Protein AF-W6TG39-F1 (afdb_monomer_lite)

Secondary structure (DSSP, 8-state):
--EEESSS-PPP---HHHHHHHHHHHHHHHTTT-S-TT-S-SB-TTT-PBPPSSSPPTT-GGGGSBSS---S-HHHHHHHHHHHHHTS-HHHHHHHHHS-TT---TTB-GGGTT-S--SHHHHHHHHH--TTSSS-EEE--

pLDDT: mean 73.43, std 16.77, range [30.53, 92.5]

InterPro domains:
  IPR000680 Borrelia lipoprotein [PF00921] (5-122)

Structure (mmCIF, N/CA/C/O backbone):
data_AF-W6TG39-F1
#
_entry.id   AF-W6TG39-F1
#
loop_
_atom_site.group_PDB
_atom_site.id
_atom_site.type_symbol
_atom_site.label_atom_id
_atom_site.label_alt_id
_atom_site.label_comp_id
_atom_site.label_asym_id
_atom_site.label_entity_id
_atom_site.label_seq_id
_atom_site.pdbx_PDB_ins_code
_atom_site.Cartn_x
_atom_site.Cartn_y
_atom_site.Cartn_z
_atom_site.occupancy
_atom_site.B_iso_or_equiv
_atom_site.auth_seq_id
_atom_site.auth_comp_id
_atom_site.auth_asym_id
_atom_site.auth_atom_id
_atom_site.pdbx_PDB_model_num
ATOM 1 N N . MET A 1 1 ? -5.992 -12.126 -4.558 1.00 44.75 1 MET A N 1
ATOM 2 C CA . MET A 1 1 ? -5.656 -12.421 -5.966 1.00 44.75 1 MET A CA 1
ATOM 3 C C . MET A 1 1 ? -5.653 -11.091 -6.688 1.00 44.75 1 MET A C 1
ATOM 5 O O . MET A 1 1 ? -6.673 -10.422 -6.616 1.00 44.75 1 MET A O 1
ATOM 9 N N . GLY A 1 2 ? -4.515 -10.676 -7.248 1.00 53.72 2 GLY A N 1
ATOM 10 C CA . GLY A 1 2 ? -4.427 -9.461 -8.059 1.00 53.72 2 GLY A CA 1
ATOM 11 C C . GLY A 1 2 ? -4.606 -9.818 -9.530 1.00 53.72 2 GLY A C 1
ATOM 12 O O . GLY A 1 2 ? -3.975 -10.775 -9.984 1.00 53.72 2 GLY A O 1
ATOM 13 N N . ASN A 1 3 ? -5.483 -9.113 -10.243 1.00 60.06 3 ASN A N 1
ATOM 14 C CA . ASN A 1 3 ? -5.554 -9.232 -11.696 1.00 60.06 3 ASN A CA 1
ATOM 15 C C . ASN A 1 3 ? -4.350 -8.500 -12.301 1.00 60.06 3 ASN A C 1
ATOM 17 O O . ASN A 1 3 ? -3.950 -7.448 -11.805 1.00 60.06 3 ASN A O 1
ATOM 21 N N . VAL A 1 4 ? -3.738 -9.055 -13.340 1.00 62.34 4 VAL A N 1
ATOM 22 C CA . VAL A 1 4 ? -2.569 -8.442 -13.982 1.00 62.34 4 VAL A CA 1
ATOM 23 C C . VAL A 1 4 ? -2.904 -8.210 -15.444 1.00 62.34 4 VAL A C 1
ATOM 25 O O . VAL A 1 4 ? -3.171 -9.167 -16.171 1.00 62.34 4 VAL A O 1
ATOM 28 N N . ALA A 1 5 ? -2.939 -6.943 -15.859 1.00 61.59 5 ALA A N 1
ATOM 29 C CA . ALA A 1 5 ? -3.183 -6.575 -17.249 1.00 61.59 5 ALA A CA 1
ATOM 30 C C . ALA A 1 5 ? -1.964 -6.942 -18.112 1.00 61.59 5 ALA A C 1
ATOM 32 O O . ALA A 1 5 ? -0.827 -6.754 -17.686 1.00 61.59 5 ALA A O 1
ATOM 33 N N . ALA A 1 6 ? -2.209 -7.471 -19.315 1.00 59.19 6 ALA A N 1
ATOM 34 C CA . ALA A 1 6 ? -1.160 -7.895 -20.249 1.00 59.19 6 ALA A CA 1
ATOM 35 C C . ALA A 1 6 ? -0.560 -6.741 -21.079 1.00 59.19 6 ALA A C 1
ATOM 37 O O . ALA A 1 6 ? 0.475 -6.927 -21.712 1.00 59.19 6 ALA A O 1
ATOM 38 N N . ASP A 1 7 ? -1.202 -5.568 -21.071 1.00 57.06 7 ASP A N 1
ATOM 39 C CA . ASP A 1 7 ? -0.835 -4.402 -21.876 1.00 57.06 7 ASP A CA 1
ATOM 40 C C . ASP A 1 7 ? -0.590 -3.179 -20.980 1.00 57.06 7 ASP A C 1
ATOM 42 O O . ASP A 1 7 ? -1.263 -3.017 -19.965 1.00 57.06 7 ASP A O 1
ATOM 46 N N . ASN A 1 8 ? 0.280 -2.254 -21.414 1.00 56.44 8 ASN A N 1
ATOM 47 C CA . ASN A 1 8 ? 0.590 -0.963 -20.758 1.00 56.44 8 ASN A CA 1
ATOM 48 C C . ASN A 1 8 ? -0.593 0.026 -20.663 1.00 56.44 8 ASN A C 1
ATOM 50 O O . ASN A 1 8 ? -0.395 1.226 -20.466 1.00 56.44 8 ASN A O 1
ATOM 54 N N . ALA A 1 9 ? -1.825 -0.438 -20.849 1.00 54.38 9 ALA A N 1
ATOM 55 C CA . ALA A 1 9 ? -3.006 0.374 -20.644 1.00 54.38 9 ALA A CA 1
ATOM 56 C C . ALA A 1 9 ? -3.232 0.543 -19.136 1.00 54.38 9 ALA A C 1
ATOM 58 O O . ALA A 1 9 ? -3.495 -0.425 -18.423 1.00 54.38 9 ALA A O 1
ATOM 59 N N . GLY A 1 10 ? -3.133 1.779 -18.641 1.00 54.66 10 GLY A N 1
ATOM 60 C CA . GLY A 1 10 ? -3.603 2.103 -17.297 1.00 54.66 10 GLY A CA 1
ATOM 61 C C . GLY A 1 10 ? -5.077 1.716 -17.114 1.00 54.66 10 GLY A C 1
ATOM 62 O O . GLY A 1 10 ? -5.871 1.783 -18.057 1.00 54.66 10 GLY A O 1
ATOM 63 N N . GLY A 1 11 ? -5.455 1.319 -15.896 1.00 55.53 11 GLY A N 1
ATOM 64 C CA . GLY A 1 11 ? -6.846 0.998 -15.570 1.00 55.53 11 GLY A CA 1
ATOM 65 C C . GLY A 1 11 ? -7.778 2.191 -15.817 1.00 55.53 11 GLY A C 1
ATOM 66 O O . GLY A 1 11 ? -7.416 3.344 -15.563 1.00 55.53 11 GLY A O 1
ATOM 67 N N . THR A 1 12 ? -9.003 1.928 -16.278 1.00 58.38 12 THR A N 1
ATOM 68 C CA . THR A 1 12 ? -10.008 2.982 -16.507 1.00 58.38 12 THR A CA 1
ATOM 69 C C . THR A 1 12 ? -10.434 3.617 -15.185 1.00 58.38 12 THR A C 1
ATOM 71 O O . THR A 1 12 ? -10.887 2.916 -14.288 1.00 58.38 12 THR A O 1
ATOM 74 N N . ALA A 1 13 ? -10.343 4.946 -15.079 1.00 57.25 13 ALA A N 1
ATOM 75 C CA . ALA A 1 13 ? -10.859 5.685 -13.929 1.00 57.25 13 ALA A CA 1
ATOM 76 C C . ALA A 1 13 ? -12.381 5.524 -13.792 1.00 57.25 13 ALA A C 1
ATOM 78 O O . ALA A 1 13 ? -13.157 6.006 -14.616 1.00 57.25 13 ALA A O 1
ATOM 79 N N . GLY A 1 14 ? -12.788 4.833 -12.738 1.00 62.31 14 GLY A N 1
ATOM 80 C CA . GLY A 1 14 ? -14.136 4.716 -12.212 1.00 62.31 14 GLY A CA 1
ATOM 81 C C . GLY A 1 14 ? -14.355 5.621 -10.996 1.00 62.31 14 GLY A C 1
ATOM 82 O O . GLY A 1 14 ? -13.444 6.281 -10.493 1.00 62.31 14 GLY A O 1
ATOM 83 N N . ASP A 1 15 ? -15.599 5.664 -10.521 1.00 69.94 15 ASP A N 1
ATOM 84 C CA . ASP A 1 15 ? -16.013 6.474 -9.370 1.00 69.94 15 ASP A CA 1
ATOM 85 C C . ASP A 1 15 ? -15.634 5.776 -8.051 1.00 69.94 15 ASP A C 1
ATOM 87 O O . ASP A 1 15 ? -16.434 5.082 -7.422 1.00 69.94 15 ASP A O 1
ATOM 91 N N . VAL A 1 16 ? -14.370 5.934 -7.654 1.00 72.75 16 VAL A N 1
ATOM 92 C CA . VAL A 1 16 ? -13.820 5.393 -6.400 1.00 72.75 16 VAL A CA 1
ATOM 93 C C . VAL A 1 16 ? -14.259 6.215 -5.180 1.00 72.75 16 VAL A C 1
ATOM 95 O O . VAL A 1 16 ? -14.262 5.715 -4.054 1.00 72.75 16 VAL A O 1
ATOM 98 N N . THR A 1 17 ? -14.691 7.462 -5.380 1.00 75.00 17 THR A N 1
ATOM 99 C CA . THR A 1 17 ? -15.076 8.371 -4.293 1.00 75.00 17 THR A CA 1
ATOM 100 C C . THR A 1 17 ? -16.223 7.800 -3.464 1.00 75.00 17 THR A C 1
ATOM 102 O O . THR A 1 17 ? -16.102 7.701 -2.243 1.00 75.00 17 THR A O 1
ATOM 105 N N . LYS A 1 18 ? -17.298 7.329 -4.109 1.00 79.12 18 LYS A N 1
ATOM 106 C CA . LYS A 1 18 ? -18.444 6.732 -3.396 1.00 79.12 18 LYS A CA 1
ATOM 107 C C . LYS A 1 18 ? -18.081 5.454 -2.641 1.00 79.12 18 LYS A C 1
ATOM 109 O O . LYS A 1 18 ? -18.648 5.184 -1.584 1.00 79.12 18 LYS A O 1
ATOM 114 N N . LEU A 1 19 ? -17.139 4.670 -3.167 1.00 81.06 19 LEU A N 1
ATOM 115 C CA . LEU A 1 19 ? -16.644 3.469 -2.496 1.00 81.06 19 LEU A CA 1
ATOM 116 C C . LEU A 1 19 ? -15.900 3.836 -1.208 1.00 81.06 19 LEU A C 1
ATOM 118 O O . LEU A 1 19 ? -16.183 3.268 -0.156 1.00 81.06 19 LEU A O 1
ATOM 122 N N . VAL A 1 20 ? -14.991 4.811 -1.273 1.00 80.25 20 VAL A N 1
ATOM 123 C CA . VAL A 1 20 ? -14.239 5.283 -0.101 1.00 80.25 20 VAL A CA 1
ATOM 124 C C . VAL A 1 20 ? -15.177 5.884 0.949 1.00 80.25 20 VAL A C 1
ATOM 126 O O . VAL A 1 20 ? -15.017 5.605 2.135 1.00 80.25 20 VAL A O 1
ATOM 129 N N . GLU A 1 21 ? -16.199 6.638 0.537 1.00 82.38 21 GLU A N 1
ATOM 130 C CA . GLU A 1 21 ? -17.225 7.159 1.451 1.00 82.38 21 GLU A CA 1
ATOM 131 C C . GLU A 1 21 ? -18.047 6.043 2.112 1.00 82.38 21 GLU A C 1
ATOM 133 O O . GLU A 1 21 ? -18.285 6.080 3.321 1.00 82.38 21 GLU A O 1
ATOM 138 N N . GLY A 1 22 ? -18.434 5.014 1.354 1.00 85.06 22 GLY A N 1
ATOM 139 C CA . GLY A 1 22 ? -19.106 3.834 1.899 1.00 85.06 22 GLY A CA 1
ATOM 140 C C . GLY A 1 22 ? -18.245 3.086 2.923 1.00 85.06 22 GLY A C 1
ATOM 141 O O . GLY A 1 22 ? -18.726 2.758 4.008 1.00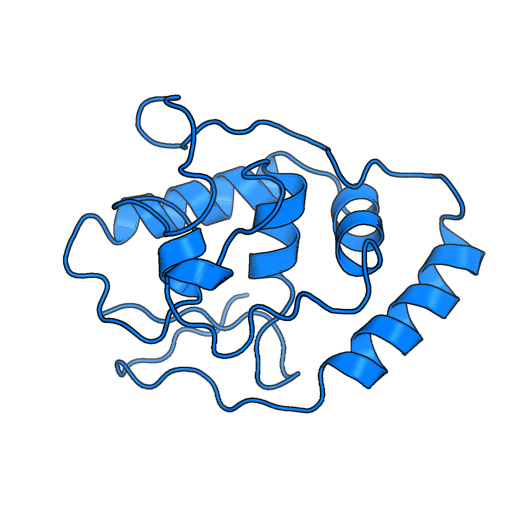 85.06 22 GLY A O 1
ATOM 142 N N . ILE A 1 23 ? -16.961 2.869 2.613 1.00 86.19 23 ILE A N 1
ATOM 143 C CA . ILE A 1 23 ? -15.994 2.232 3.523 1.00 86.19 23 ILE A CA 1
ATOM 144 C C . ILE A 1 23 ? -15.812 3.073 4.785 1.00 86.19 23 ILE A C 1
ATOM 146 O O . ILE A 1 23 ? -15.801 2.519 5.881 1.00 86.19 23 ILE A O 1
ATOM 150 N N . LYS A 1 24 ? -15.742 4.401 4.657 1.00 86.38 24 LYS A N 1
ATOM 151 C CA . LYS A 1 24 ? -15.612 5.315 5.794 1.00 86.38 24 LYS A CA 1
ATOM 152 C C . LYS A 1 24 ? -16.731 5.142 6.813 1.00 86.38 24 LYS A C 1
ATOM 154 O O . LYS A 1 24 ? -16.437 4.961 7.991 1.00 86.38 24 LYS A O 1
ATOM 159 N N . ASN A 1 25 ? -17.984 5.103 6.365 1.00 90.75 25 ASN A N 1
ATOM 160 C CA . ASN A 1 25 ? -19.121 4.902 7.265 1.00 90.75 25 ASN A CA 1
ATOM 161 C C . ASN A 1 25 ? -19.028 3.567 8.025 1.00 90.75 25 ASN A C 1
ATOM 163 O O . ASN A 1 25 ? -19.370 3.497 9.202 1.00 90.75 25 ASN A O 1
ATOM 167 N N . ILE A 1 26 ? -18.552 2.504 7.369 1.00 90.75 26 ILE A N 1
ATOM 168 C CA . ILE A 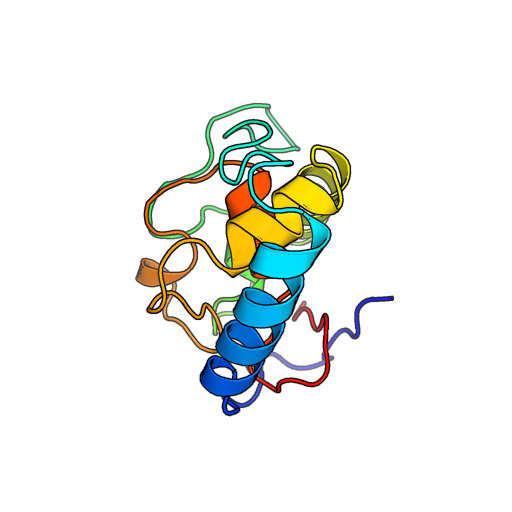1 26 ? -18.399 1.183 7.995 1.00 90.75 26 ILE A CA 1
ATOM 169 C C . ILE A 1 26 ? -17.238 1.187 8.995 1.00 90.75 26 ILE A C 1
ATOM 171 O O . ILE A 1 26 ? -17.390 0.708 10.116 1.00 90.75 26 ILE A O 1
ATOM 175 N N . VAL A 1 27 ? -16.085 1.735 8.609 1.00 90.38 27 VAL A N 1
ATOM 176 C CA . VAL A 1 27 ? -14.875 1.777 9.443 1.00 90.38 27 VAL A CA 1
ATOM 177 C C . VAL A 1 27 ? -15.101 2.612 10.702 1.00 90.38 27 VAL A C 1
ATOM 179 O O . VAL A 1 27 ? -14.719 2.173 11.786 1.00 90.38 27 VAL A O 1
ATOM 182 N N . GLU A 1 28 ? -15.783 3.756 10.597 1.00 88.88 28 GLU A N 1
ATOM 183 C CA . GLU A 1 28 ? -16.118 4.595 11.756 1.00 88.88 28 GLU A CA 1
ATOM 184 C C . GLU A 1 28 ? -16.998 3.857 12.779 1.00 88.88 28 GLU A C 1
ATOM 186 O O . GLU A 1 28 ? -16.810 4.036 13.982 1.00 88.88 28 GLU A O 1
ATOM 191 N N . VAL A 1 29 ? -17.916 2.996 12.323 1.00 92.44 29 VAL A N 1
ATOM 192 C CA . VAL A 1 29 ? -18.806 2.214 13.200 1.00 92.44 29 VAL A CA 1
ATOM 193 C C . VAL A 1 29 ? -18.116 0.977 13.779 1.00 92.44 29 VAL A C 1
ATOM 195 O O . VAL A 1 29 ? -18.330 0.652 14.945 1.00 92.44 29 VAL A O 1
ATOM 198 N N . VAL A 1 30 ? -17.321 0.265 12.975 1.00 92.25 30 VAL A N 1
ATOM 199 C CA . VAL A 1 30 ? -16.749 -1.041 13.349 1.00 92.25 30 VAL A 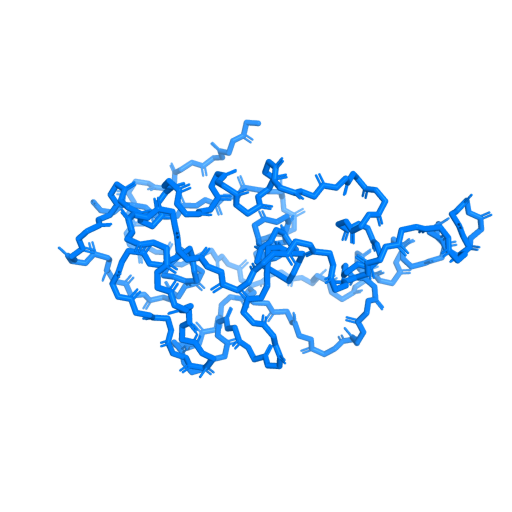CA 1
ATOM 200 C C . VAL A 1 30 ? -15.406 -0.905 14.064 1.00 92.25 30 VAL A C 1
ATOM 202 O O . VAL A 1 30 ? -15.205 -1.540 15.094 1.00 92.25 30 VAL A O 1
ATOM 205 N N . LEU A 1 31 ? -14.483 -0.114 13.511 1.00 89.94 31 LEU A N 1
ATOM 206 C CA . LEU A 1 31 ? -13.110 0.014 14.016 1.00 89.94 31 LEU A CA 1
ATOM 207 C C . LEU A 1 31 ? -12.928 1.270 14.873 1.00 89.94 31 LEU A C 1
ATOM 209 O O . LEU A 1 31 ? -12.101 1.287 15.783 1.00 89.94 31 LEU A O 1
ATOM 213 N N . GLY A 1 32 ? -13.681 2.338 14.601 1.00 88.06 32 GLY A N 1
ATOM 214 C CA . GLY A 1 32 ? -13.544 3.607 15.308 1.00 88.06 32 GLY A CA 1
ATOM 215 C C . GLY A 1 32 ? -12.113 4.154 15.219 1.00 88.06 32 GLY A C 1
ATOM 216 O O . GLY A 1 32 ? -11.709 4.675 14.183 1.00 88.06 32 GLY A O 1
ATOM 217 N N . LYS A 1 33 ? -11.346 4.042 16.315 1.00 85.50 33 LYS A N 1
ATOM 218 C CA . LYS A 1 33 ? -9.936 4.484 16.413 1.00 85.50 33 LYS A CA 1
ATOM 219 C C . LYS A 1 33 ? -8.911 3.349 16.283 1.00 85.50 33 LY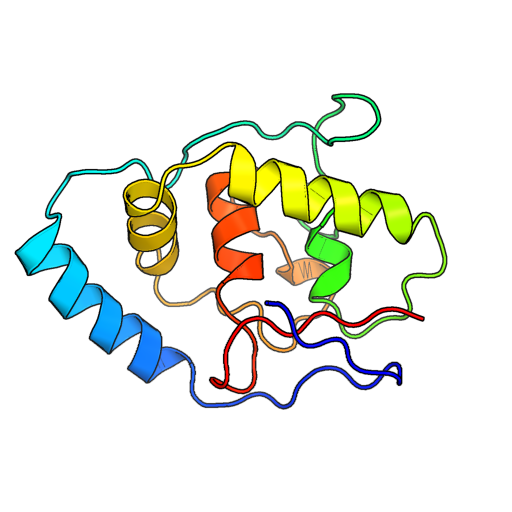S A C 1
ATOM 221 O O . LYS A 1 33 ? -7.723 3.602 16.448 1.00 85.50 33 LYS A O 1
ATOM 226 N N . GLU A 1 34 ? -9.350 2.113 16.077 1.00 92.00 34 GLU A N 1
ATOM 227 C CA . GLU A 1 34 ? -8.455 0.964 15.954 1.00 92.00 34 GLU A CA 1
ATOM 228 C C . GLU A 1 34 ? -7.758 0.939 14.589 1.00 92.00 34 GLU A C 1
ATOM 230 O O . GLU A 1 34 ? -8.373 1.249 13.569 1.00 92.00 34 GLU A O 1
ATOM 235 N N . GLY A 1 35 ? -6.475 0.573 14.582 1.00 90.06 35 GLY A N 1
ATOM 236 C CA . GLY A 1 35 ? -5.589 0.691 13.425 1.00 90.06 35 GLY A CA 1
ATOM 237 C C . GLY A 1 35 ? -4.871 2.043 13.354 1.00 90.06 35 GLY A C 1
ATOM 238 O O . GLY A 1 35 ? -5.325 3.057 13.882 1.00 90.06 35 GLY A O 1
ATOM 239 N N . ASN A 1 36 ? -3.719 2.052 12.695 1.00 90.12 36 ASN A N 1
ATOM 240 C CA . ASN A 1 36 ? -2.896 3.224 12.462 1.00 90.12 36 ASN A CA 1
ATOM 241 C C . ASN A 1 36 ? -2.718 3.430 10.948 1.00 90.12 36 ASN A C 1
ATOM 243 O O . ASN A 1 36 ? -2.046 2.626 10.303 1.00 90.12 36 ASN A O 1
ATOM 247 N N . PRO A 1 37 ? -3.245 4.520 10.364 1.00 83.50 37 PRO A N 1
ATOM 248 C CA . PRO A 1 37 ? -3.078 4.791 8.935 1.00 83.50 37 PRO A CA 1
ATOM 249 C C . PRO A 1 37 ? -1.611 5.025 8.529 1.00 83.50 37 PRO A C 1
ATOM 251 O O . PRO A 1 37 ? -1.275 4.939 7.355 1.00 83.50 37 PRO A O 1
ATOM 254 N N . GLU A 1 38 ? -0.738 5.283 9.505 1.00 86.12 38 GLU A N 1
ATOM 255 C CA . GLU A 1 38 ? 0.703 5.480 9.347 1.00 86.12 38 GLU A CA 1
ATOM 256 C C . GLU A 1 38 ? 1.522 4.241 9.734 1.00 86.12 38 GLU A C 1
ATOM 258 O O . GLU A 1 38 ? 2.688 4.358 10.112 1.00 86.12 38 GLU A O 1
ATOM 263 N N . ALA A 1 39 ? 0.911 3.054 9.719 1.00 90.19 39 ALA A N 1
ATOM 264 C CA . ALA A 1 39 ? 1.586 1.815 10.080 1.00 90.19 39 ALA A CA 1
ATOM 265 C C . ALA A 1 39 ? 2.714 1.430 9.104 1.00 90.19 39 ALA A C 1
ATOM 267 O O . ALA A 1 39 ? 2.689 1.725 7.905 1.00 90.19 39 ALA A O 1
ATOM 268 N N . GLY A 1 40 ? 3.688 0.698 9.647 1.00 90.56 40 GLY A N 1
ATOM 269 C CA . GLY A 1 40 ? 4.846 0.181 8.927 1.00 90.56 40 GLY A CA 1
ATOM 270 C C . GLY A 1 40 ? 5.947 1.217 8.689 1.00 90.56 40 GLY A C 1
ATOM 271 O O . GLY A 1 40 ? 6.126 2.153 9.466 1.00 90.56 40 GLY A O 1
ATOM 272 N N . THR A 1 41 ? 6.748 0.993 7.649 1.00 91.75 41 THR A N 1
ATOM 273 C CA . THR A 1 41 ? 8.004 1.719 7.396 1.00 91.75 41 THR A CA 1
ATOM 274 C C . THR A 1 41 ? 8.021 2.367 6.021 1.00 91.75 41 THR A C 1
ATOM 276 O O . THR A 1 41 ? 7.357 1.902 5.099 1.00 91.75 41 THR A O 1
ATOM 279 N N . ASP A 1 42 ? 8.854 3.387 5.857 1.00 89.25 42 ASP A N 1
ATOM 280 C CA . ASP A 1 42 ? 9.173 4.016 4.574 1.00 89.25 42 ASP A CA 1
ATOM 281 C C . ASP A 1 42 ? 10.238 3.242 3.777 1.00 89.25 42 ASP A C 1
ATOM 283 O O . ASP A 1 42 ? 10.749 3.743 2.780 1.00 89.25 42 ASP A O 1
ATOM 287 N N . LYS A 1 43 ? 10.620 2.032 4.207 1.00 91.44 43 LYS A N 1
ATOM 288 C CA . LYS A 1 43 ? 11.755 1.305 3.629 1.00 91.44 43 LYS A CA 1
ATOM 289 C C . LYS A 1 43 ? 11.361 0.426 2.451 1.00 91.44 43 LYS A C 1
ATOM 291 O O . LYS A 1 43 ? 10.384 -0.321 2.536 1.00 91.44 43 LYS A O 1
ATOM 296 N N . LYS A 1 44 ? 12.180 0.445 1.402 1.00 89.81 44 LYS A N 1
ATOM 297 C CA . LYS A 1 44 ? 12.083 -0.451 0.248 1.00 89.81 44 LYS A CA 1
ATOM 298 C C . LYS A 1 44 ? 12.347 -1.901 0.640 1.00 89.81 44 LYS A C 1
ATOM 300 O O . LYS A 1 44 ? 13.063 -2.182 1.605 1.00 89.81 44 LYS A O 1
ATOM 305 N N . ALA A 1 45 ? 11.777 -2.831 -0.119 1.00 92.00 45 ALA A N 1
ATOM 306 C CA . ALA A 1 45 ? 12.016 -4.260 0.078 1.00 92.00 45 ALA A CA 1
ATOM 307 C C . ALA A 1 45 ? 13.420 -4.729 -0.336 1.00 92.00 45 ALA A C 1
ATOM 309 O O . ALA A 1 45 ? 13.881 -5.743 0.181 1.00 92.00 45 ALA A O 1
ATOM 310 N N . ASP A 1 46 ? 14.083 -4.036 -1.265 1.00 88.81 46 ASP A N 1
ATOM 311 C CA . ASP A 1 46 ? 15.318 -4.517 -1.888 1.00 88.81 46 ASP A CA 1
ATOM 312 C C . ASP A 1 46 ? 16.588 -4.151 -1.109 1.00 88.81 46 ASP A C 1
ATOM 314 O O . ASP A 1 46 ? 17.433 -5.013 -0.877 1.00 88.81 46 ASP A O 1
ATOM 318 N N . ASP A 1 47 ? 16.719 -2.892 -0.694 1.00 89.62 47 ASP A N 1
ATOM 319 C CA . ASP A 1 47 ? 17.928 -2.356 -0.056 1.00 89.62 47 ASP A CA 1
ATOM 320 C C . ASP A 1 47 ? 17.674 -1.702 1.312 1.00 89.62 47 ASP A C 1
ATOM 322 O O . ASP A 1 47 ? 18.608 -1.198 1.937 1.00 89.62 47 ASP A O 1
ATOM 326 N N . LEU A 1 48 ? 16.423 -1.708 1.794 1.00 90.75 48 LEU A N 1
ATOM 327 C CA . LEU A 1 48 ? 15.988 -1.040 3.031 1.00 90.75 48 LEU A CA 1
ATOM 328 C C . LEU A 1 48 ? 16.250 0.483 3.055 1.00 90.75 48 LEU A C 1
ATOM 330 O O . LEU A 1 48 ? 16.182 1.116 4.121 1.00 90.75 48 LEU A O 1
ATOM 334 N N . GLY A 1 49 ? 16.531 1.078 1.895 1.00 90.12 49 GLY A N 1
ATOM 335 C CA . GLY A 1 49 ? 16.567 2.515 1.660 1.00 90.12 49 GLY A CA 1
ATOM 336 C C . GLY A 1 49 ? 15.169 3.119 1.748 1.00 90.12 49 GLY A C 1
ATOM 337 O O . GLY A 1 49 ? 14.170 2.407 1.650 1.00 90.12 49 GLY A O 1
ATOM 338 N N . ALA A 1 50 ? 15.084 4.426 1.985 1.00 89.62 50 ALA A N 1
ATOM 339 C CA . ALA A 1 50 ? 13.798 5.117 2.020 1.00 89.62 50 ALA A CA 1
ATOM 340 C C . ALA A 1 50 ? 13.165 5.148 0.620 1.00 89.62 50 ALA A C 1
ATOM 342 O O . ALA A 1 50 ? 13.868 5.319 -0.378 1.00 89.62 50 ALA A O 1
ATOM 343 N N . ARG A 1 51 ? 11.845 4.986 0.561 1.00 88.00 51 ARG A N 1
ATOM 344 C CA . ARG A 1 51 ? 11.042 5.216 -0.639 1.00 88.00 51 ARG A CA 1
ATOM 345 C C . ARG A 1 51 ? 10.965 6.707 -0.944 1.00 88.00 51 ARG A C 1
ATOM 347 O O . ARG A 1 51 ? 11.004 7.552 -0.048 1.00 88.00 51 ARG A O 1
ATOM 354 N N . THR A 1 52 ? 10.808 7.022 -2.218 1.00 83.88 52 THR A N 1
ATOM 355 C CA . THR A 1 52 ? 10.706 8.397 -2.689 1.00 83.88 52 THR A CA 1
ATOM 356 C C . THR A 1 52 ? 9.308 8.947 -2.402 1.00 83.88 52 THR A C 1
ATOM 358 O O . THR A 1 52 ? 8.300 8.407 -2.860 1.00 83.88 52 THR A O 1
ATOM 361 N N . ALA A 1 53 ? 9.233 10.044 -1.646 1.00 67.06 53 ALA A N 1
ATOM 362 C CA . ALA A 1 53 ? 8.000 10.811 -1.505 1.00 67.06 53 ALA A CA 1
ATOM 363 C C . ALA A 1 53 ? 7.809 11.663 -2.768 1.00 67.06 53 ALA A C 1
ATOM 365 O O . ALA A 1 53 ? 8.656 12.505 -3.061 1.00 67.06 53 ALA A O 1
ATOM 366 N N . ASN A 1 54 ? 6.696 11.463 -3.484 1.00 65.31 54 ASN A N 1
ATOM 367 C CA . ASN A 1 54 ? 6.387 12.062 -4.791 1.00 65.31 54 ASN A CA 1
ATOM 368 C C . ASN A 1 54 ? 7.333 11.606 -5.916 1.00 65.31 54 ASN A C 1
ATOM 370 O O . ASN A 1 54 ? 8.501 11.973 -5.934 1.00 65.31 54 ASN A O 1
ATOM 374 N N . ASN A 1 55 ? 6.793 10.899 -6.918 1.00 71.88 55 ASN A N 1
ATOM 375 C CA . ASN A 1 55 ? 7.532 10.287 -8.032 1.00 71.88 55 ASN A CA 1
ATOM 376 C C . ASN A 1 55 ? 8.282 9.003 -7.654 1.00 71.88 55 ASN A C 1
ATOM 378 O O . ASN A 1 55 ? 9.472 9.021 -7.354 1.00 71.88 55 ASN A O 1
ATOM 382 N N . ALA A 1 56 ? 7.562 7.880 -7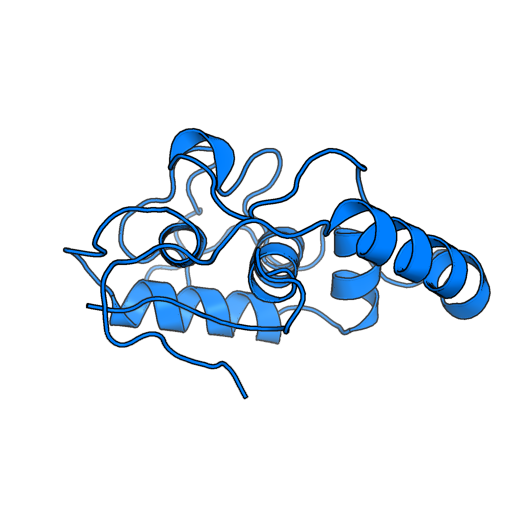.731 1.00 77.94 56 ALA A N 1
ATOM 383 C CA . ALA A 1 56 ? 8.088 6.564 -7.391 1.00 77.94 56 ALA A CA 1
ATOM 384 C C . ALA A 1 56 ? 9.380 6.241 -8.163 1.00 77.94 56 ALA A C 1
ATOM 386 O O . ALA A 1 56 ? 9.425 6.318 -9.402 1.00 77.94 56 ALA A O 1
ATOM 387 N N . GLY A 1 57 ? 10.412 5.865 -7.413 1.00 82.75 57 GLY A N 1
ATOM 388 C CA . GLY A 1 57 ? 11.690 5.377 -7.919 1.00 82.75 57 GLY A CA 1
ATOM 389 C C . GLY A 1 57 ? 11.590 3.966 -8.498 1.00 82.75 57 GLY A C 1
ATOM 390 O O . GLY A 1 57 ? 10.579 3.274 -8.354 1.00 82.75 57 GLY A O 1
ATOM 391 N N . ASP A 1 58 ? 12.635 3.536 -9.200 1.00 85.75 58 ASP A N 1
ATOM 392 C CA . ASP A 1 58 ? 12.698 2.175 -9.733 1.00 85.75 58 ASP A CA 1
ATOM 393 C C . ASP A 1 58 ? 12.695 1.159 -8.582 1.00 85.75 58 ASP A C 1
ATOM 395 O O . ASP A 1 58 ? 13.370 1.336 -7.566 1.00 85.75 58 ASP A O 1
ATOM 399 N N . GLY A 1 59 ? 11.885 0.111 -8.723 1.00 86.31 59 GLY A N 1
ATOM 400 C CA . GLY A 1 59 ? 11.702 -0.900 -7.687 1.00 86.31 59 GLY A CA 1
ATOM 401 C C . GLY A 1 59 ? 10.766 -0.514 -6.536 1.00 86.31 59 GLY A C 1
ATOM 402 O O . GLY A 1 59 ? 10.558 -1.331 -5.642 1.00 86.31 59 GLY A O 1
ATOM 403 N N . GLU A 1 60 ? 10.158 0.674 -6.551 1.00 88.06 60 GLU A N 1
ATOM 404 C CA . GLU A 1 60 ? 9.133 1.071 -5.578 1.00 88.06 60 GLU A CA 1
ATOM 405 C C . GLU A 1 60 ? 7.733 0.665 -6.049 1.00 88.06 60 GLU A C 1
ATOM 407 O O . GLU A 1 60 ? 7.411 0.745 -7.238 1.00 88.06 60 GLU A O 1
ATOM 412 N N . ALA A 1 61 ? 6.864 0.264 -5.124 1.00 83.75 61 ALA A N 1
ATOM 413 C CA . ALA A 1 61 ? 5.503 -0.173 -5.446 1.00 83.75 61 ALA A CA 1
ATOM 414 C C . ALA A 1 61 ? 4.651 0.904 -6.138 1.00 83.75 61 ALA A C 1
ATOM 416 O O . ALA A 1 61 ? 3.784 0.572 -6.938 1.00 83.75 61 ALA A O 1
ATOM 417 N N . GLY A 1 62 ? 4.920 2.193 -5.893 1.00 79.94 62 GLY A N 1
ATOM 418 C CA . GLY A 1 62 ? 4.201 3.294 -6.542 1.00 79.94 62 GLY A CA 1
ATOM 419 C C . GLY A 1 62 ? 4.287 3.262 -8.076 1.00 79.94 62 GLY A C 1
ATOM 420 O O . GLY A 1 62 ? 3.380 3.753 -8.744 1.00 79.94 62 GLY A O 1
ATOM 421 N N . LYS A 1 63 ? 5.319 2.616 -8.650 1.00 80.31 63 LYS A N 1
ATOM 422 C CA . LYS A 1 63 ? 5.445 2.384 -10.101 1.00 80.31 63 LYS A CA 1
ATOM 423 C C . LYS A 1 63 ? 4.299 1.562 -10.691 1.00 80.31 63 LYS A C 1
ATOM 425 O O . LYS A 1 63 ? 4.078 1.622 -11.892 1.00 80.31 63 LYS A O 1
ATOM 430 N N . LEU A 1 64 ? 3.572 0.818 -9.866 1.00 78.75 64 LEU A N 1
ATOM 431 C CA . LEU A 1 64 ? 2.468 -0.027 -10.306 1.00 78.75 64 LEU A CA 1
ATOM 432 C C . LEU A 1 64 ? 1.194 0.735 -10.651 1.00 78.75 64 LEU A C 1
ATOM 434 O O . LEU A 1 64 ? 0.342 0.206 -11.361 1.00 78.75 64 LEU A O 1
ATOM 438 N N . PHE A 1 65 ? 1.066 1.962 -10.147 1.00 74.62 65 PHE A N 1
ATOM 439 C CA . PHE A 1 65 ? -0.154 2.763 -10.263 1.00 74.62 65 PHE A CA 1
ATOM 440 C C . PHE A 1 65 ? -0.004 3.937 -11.230 1.00 74.62 65 PHE A C 1
ATOM 442 O O . PHE A 1 65 ? -0.941 4.714 -11.409 1.00 74.62 65 PHE A O 1
ATOM 449 N N . VAL A 1 66 ? 1.165 4.077 -11.861 1.00 72.62 66 VAL A N 1
ATOM 450 C CA . VAL A 1 66 ? 1.423 5.129 -12.846 1.00 72.62 66 VAL A CA 1
ATOM 451 C C . VAL A 1 66 ? 1.134 4.626 -14.252 1.00 72.62 66 VAL A C 1
ATOM 453 O O . VAL A 1 66 ? 1.412 3.480 -14.589 1.00 72.62 66 VAL A O 1
ATOM 456 N N . ASN A 1 67 ? 0.623 5.508 -15.108 1.00 70.50 67 ASN A N 1
ATOM 457 C CA . ASN A 1 67 ? 0.399 5.211 -16.523 1.00 70.50 67 ASN A CA 1
ATOM 458 C C . ASN A 1 67 ? 1.711 5.315 -17.331 1.00 70.50 67 ASN A C 1
ATOM 460 O O . ASN A 1 67 ? 1.854 6.167 -18.209 1.00 70.50 67 ASN A O 1
ATOM 464 N N . ALA A 1 68 ? 2.712 4.513 -16.961 1.00 71.62 68 ALA A N 1
ATOM 465 C CA . ALA A 1 68 ? 4.014 4.440 -17.614 1.00 71.62 68 ALA A CA 1
ATOM 466 C C . ALA A 1 68 ? 4.568 3.011 -17.548 1.00 71.62 68 ALA A C 1
ATOM 468 O O . ALA A 1 68 ? 4.388 2.316 -16.552 1.00 71.62 68 ALA A O 1
ATOM 469 N N . ALA A 1 69 ? 5.285 2.593 -18.593 1.00 74.62 69 ALA A N 1
ATOM 470 C CA . ALA A 1 69 ? 5.956 1.297 -18.605 1.00 74.62 69 ALA A CA 1
ATOM 471 C C . ALA A 1 69 ? 6.993 1.209 -17.472 1.00 74.62 69 ALA A C 1
ATOM 473 O O . ALA A 1 69 ? 7.819 2.113 -17.302 1.00 74.62 69 ALA A O 1
ATOM 474 N N . ILE A 1 70 ? 6.997 0.097 -16.736 1.00 78.94 70 ILE A N 1
ATOM 475 C CA . ILE A 1 70 ? 8.010 -0.184 -15.714 1.00 78.94 70 ILE A CA 1
ATOM 476 C C . ILE A 1 70 ? 9.223 -0.815 -16.402 1.00 78.94 70 ILE A C 1
ATOM 478 O O . ILE A 1 70 ? 9.374 -2.030 -16.456 1.00 78.94 70 ILE A O 1
ATOM 482 N N . VAL A 1 71 ? 10.072 0.032 -16.984 1.00 82.44 71 VAL A N 1
ATOM 483 C CA . VAL A 1 71 ? 11.248 -0.408 -17.757 1.00 82.44 71 VAL A CA 1
ATOM 484 C C . VAL A 1 71 ? 12.301 -1.068 -16.863 1.00 82.44 71 VAL A C 1
ATOM 486 O O . VAL A 1 71 ? 12.963 -2.019 -17.276 1.00 82.44 71 VAL A O 1
ATOM 489 N N . ASN A 1 72 ? 12.444 -0.577 -15.632 1.00 86.12 72 ASN A N 1
ATOM 490 C CA . ASN A 1 72 ? 13.483 -1.001 -14.706 1.00 86.12 72 ASN A CA 1
ATOM 491 C C . ASN A 1 72 ? 12.886 -1.671 -13.475 1.00 86.12 72 ASN A C 1
ATOM 493 O O . ASN A 1 72 ? 11.905 -1.201 -12.900 1.00 86.12 72 ASN A O 1
ATOM 497 N N . ASP A 1 73 ? 13.549 -2.744 -13.047 1.00 88.44 73 ASP A N 1
ATOM 498 C CA . ASP A 1 73 ? 13.297 -3.415 -11.775 1.00 88.44 73 ASP A CA 1
ATOM 499 C C . ASP A 1 73 ? 11.835 -3.817 -11.492 1.00 88.44 73 ASP A C 1
ATOM 501 O O . ASP A 1 73 ? 11.381 -3.714 -10.346 1.00 88.44 73 ASP A O 1
ATOM 505 N N . PRO A 1 74 ? 11.089 -4.372 -12.472 1.00 85.94 74 PRO A N 1
ATOM 506 C CA . PRO A 1 74 ? 9.691 -4.681 -12.254 1.00 85.94 74 PRO A CA 1
ATOM 507 C C . PRO A 1 74 ? 9.477 -5.651 -11.080 1.00 85.94 74 PRO A C 1
ATOM 509 O O . PRO A 1 74 ? 8.767 -5.372 -10.120 1.00 85.94 74 PRO A O 1
ATOM 512 N N . LYS A 1 75 ? 10.234 -6.746 -11.014 1.00 88.94 75 LYS A N 1
ATOM 513 C CA . LYS A 1 75 ? 10.142 -7.689 -9.881 1.00 88.94 75 LYS A CA 1
ATOM 514 C C . LYS A 1 75 ? 10.362 -7.035 -8.509 1.00 88.94 75 LYS A C 1
ATOM 516 O O . LYS A 1 75 ? 9.794 -7.510 -7.527 1.00 88.94 75 LYS A O 1
ATOM 521 N N . LYS A 1 76 ? 11.158 -5.962 -8.428 1.00 91.50 76 LYS A N 1
ATOM 522 C CA . LYS A 1 76 ? 11.383 -5.241 -7.170 1.00 91.50 76 LYS A CA 1
ATOM 523 C C . LYS A 1 76 ? 10.171 -4.405 -6.784 1.00 91.50 76 LYS A C 1
ATOM 525 O O . LYS A 1 76 ? 9.745 -4.500 -5.642 1.00 91.50 76 LYS A O 1
ATOM 530 N N . SER A 1 77 ? 9.551 -3.702 -7.730 1.00 87.75 77 SER A N 1
ATOM 531 C CA . SER A 1 77 ? 8.304 -2.967 -7.484 1.00 87.75 77 SER A CA 1
ATOM 532 C C . SER A 1 77 ? 7.175 -3.917 -7.028 1.00 87.75 77 SER A C 1
ATOM 534 O O . SER A 1 77 ? 6.408 -3.574 -6.129 1.00 87.75 77 SER A O 1
ATOM 536 N N . ALA A 1 78 ? 7.129 -5.158 -7.538 1.00 85.88 78 ALA A N 1
ATOM 537 C CA . ALA A 1 78 ? 6.207 -6.201 -7.062 1.00 85.88 78 ALA A CA 1
ATOM 538 C C . ALA A 1 78 ? 6.509 -6.651 -5.625 1.00 85.88 78 ALA A C 1
ATOM 540 O O . ALA A 1 78 ? 5.605 -6.826 -4.799 1.00 85.88 78 ALA A O 1
ATOM 541 N N . ALA A 1 79 ? 7.792 -6.869 -5.333 1.00 90.88 79 ALA A N 1
ATOM 542 C CA . ALA A 1 79 ? 8.254 -7.277 -4.014 1.00 90.88 79 ALA A CA 1
ATOM 543 C C . ALA A 1 79 ? 8.005 -6.176 -2.976 1.00 90.88 79 ALA A C 1
ATOM 545 O O . ALA A 1 79 ? 7.560 -6.465 -1.868 1.00 90.88 79 ALA A O 1
ATOM 546 N N . ASP A 1 80 ? 8.221 -4.916 -3.350 1.00 90.12 80 ASP A N 1
ATOM 547 C CA . ASP A 1 80 ? 7.974 -3.759 -2.501 1.00 90.12 80 ASP A CA 1
ATOM 548 C C . ASP A 1 80 ? 6.485 -3.583 -2.190 1.00 90.12 80 ASP A C 1
ATOM 550 O O . ASP A 1 80 ? 6.116 -3.362 -1.035 1.00 90.12 80 ASP A O 1
ATOM 554 N N . ALA A 1 81 ? 5.618 -3.798 -3.183 1.00 87.38 81 ALA A N 1
ATOM 555 C CA . ALA A 1 81 ? 4.172 -3.826 -2.991 1.00 87.38 81 ALA A CA 1
ATOM 556 C C . ALA A 1 81 ? 3.753 -4.945 -2.022 1.00 87.38 81 ALA A C 1
ATOM 558 O O . ALA A 1 81 ? 2.950 -4.728 -1.113 1.00 87.38 81 ALA A O 1
ATOM 559 N N . SER A 1 82 ? 4.346 -6.133 -2.172 1.00 89.44 82 SER A N 1
ATOM 560 C CA . SER A 1 82 ? 4.077 -7.287 -1.305 1.00 89.44 82 SER A CA 1
ATOM 561 C C . SER A 1 82 ? 4.553 -7.053 0.131 1.00 89.44 82 SER A C 1
ATOM 563 O O . SER A 1 82 ? 3.827 -7.363 1.076 1.00 89.44 82 SER A O 1
ATOM 565 N N . LYS A 1 83 ? 5.740 -6.454 0.311 1.00 92.00 83 LYS A N 1
ATOM 566 C CA . LYS A 1 83 ? 6.246 -6.032 1.623 1.00 92.00 83 LYS A CA 1
ATOM 567 C C . LYS A 1 83 ? 5.287 -5.046 2.279 1.00 92.00 83 LYS A C 1
ATOM 569 O O . LYS A 1 83 ? 4.966 -5.227 3.448 1.00 92.00 83 LYS A O 1
ATOM 574 N N . ALA A 1 84 ? 4.843 -4.023 1.549 1.00 88.88 84 ALA A N 1
ATOM 575 C CA . ALA A 1 84 ? 3.976 -2.989 2.102 1.00 88.88 84 ALA A CA 1
ATOM 576 C C . ALA A 1 84 ? 2.667 -3.565 2.654 1.00 88.88 84 ALA A C 1
ATOM 578 O O . ALA A 1 84 ? 2.288 -3.255 3.779 1.00 88.88 84 ALA A O 1
ATOM 579 N N . VAL A 1 85 ? 2.020 -4.468 1.910 1.00 88.94 85 VAL A N 1
ATOM 580 C CA . VAL A 1 85 ? 0.784 -5.126 2.365 1.00 88.94 85 VAL A CA 1
ATOM 581 C C . VAL A 1 85 ? 1.051 -6.082 3.532 1.00 88.94 85 VAL A C 1
ATOM 583 O O . VAL A 1 85 ? 0.250 -6.151 4.457 1.00 88.94 85 VAL A O 1
ATOM 586 N N . GLY A 1 86 ? 2.177 -6.804 3.519 1.00 89.88 86 GLY A N 1
ATOM 587 C CA . GLY A 1 86 ? 2.541 -7.745 4.584 1.00 89.88 86 GLY A CA 1
ATOM 588 C C . GLY A 1 86 ? 3.027 -7.097 5.887 1.00 89.88 86 GLY A C 1
ATOM 589 O O . GLY A 1 86 ? 3.027 -7.754 6.924 1.00 89.88 86 GLY A O 1
ATOM 590 N N . ALA A 1 87 ? 3.443 -5.829 5.850 1.00 91.12 87 ALA A N 1
ATOM 591 C CA . ALA A 1 87 ? 3.961 -5.093 7.006 1.00 91.12 87 ALA A CA 1
ATOM 592 C C . ALA A 1 87 ? 2.869 -4.406 7.849 1.00 91.12 87 ALA A C 1
ATOM 594 O O . ALA A 1 87 ? 3.185 -3.811 8.880 1.00 91.12 87 ALA A O 1
ATOM 595 N N . VAL A 1 88 ? 1.606 -4.468 7.419 1.00 92.12 88 VAL A N 1
ATOM 596 C CA . VAL A 1 88 ? 0.474 -3.776 8.051 1.00 92.12 88 VAL A CA 1
ATOM 597 C C . VAL A 1 88 ? -0.680 -4.731 8.346 1.00 92.12 88 VAL A C 1
ATOM 599 O O . VAL A 1 88 ? -0.777 -5.816 7.772 1.00 92.12 88 VAL A O 1
ATOM 602 N N . THR A 1 89 ? -1.578 -4.333 9.247 1.00 92.50 89 THR A N 1
ATOM 603 C CA . THR A 1 89 ? -2.803 -5.086 9.542 1.00 92.50 89 THR A CA 1
ATOM 604 C C . THR A 1 89 ? -3.976 -4.626 8.677 1.00 92.50 89 THR A C 1
ATOM 606 O O . THR A 1 89 ? -3.965 -3.542 8.096 1.00 92.50 89 THR A O 1
ATOM 609 N N . GLY A 1 90 ? -5.047 -5.425 8.626 1.00 88.94 90 GLY A N 1
ATOM 610 C CA . GLY A 1 90 ? -6.270 -5.036 7.917 1.00 88.94 90 GLY A CA 1
ATOM 611 C C . GLY A 1 90 ? -6.896 -3.736 8.444 1.00 88.94 90 GLY A C 1
ATOM 612 O O . GLY A 1 90 ? -7.374 -2.934 7.646 1.00 88.94 90 GLY A O 1
ATOM 613 N N . ALA A 1 91 ? -6.851 -3.492 9.761 1.00 90.88 91 ALA A N 1
ATOM 614 C CA . ALA A 1 91 ? -7.356 -2.252 10.356 1.00 90.88 91 ALA A CA 1
ATOM 615 C C . ALA A 1 91 ? -6.524 -1.035 9.924 1.00 90.88 91 ALA A C 1
ATOM 617 O O . ALA A 1 91 ? -7.092 0.002 9.597 1.00 90.88 91 ALA A O 1
ATOM 618 N N . ASP A 1 92 ? -5.199 -1.181 9.837 1.00 90.06 92 ASP A N 1
ATOM 619 C CA . ASP A 1 92 ? -4.305 -0.123 9.351 1.00 90.06 92 ASP A CA 1
ATOM 620 C C . ASP A 1 92 ? -4.617 0.250 7.897 1.00 90.06 92 ASP A C 1
ATOM 622 O O . ASP A 1 92 ? -4.730 1.431 7.574 1.00 90.06 92 ASP A O 1
ATOM 626 N N . ILE A 1 93 ? -4.823 -0.754 7.031 1.00 87.88 93 ILE A N 1
ATOM 627 C CA . ILE A 1 93 ? -5.192 -0.547 5.621 1.00 87.88 93 ILE A CA 1
ATOM 628 C C . ILE A 1 93 ? -6.525 0.195 5.528 1.00 87.88 93 ILE A C 1
ATOM 630 O O . ILE A 1 93 ? -6.634 1.181 4.802 1.00 87.88 93 ILE A O 1
ATOM 634 N N . LEU A 1 94 ? -7.540 -0.254 6.272 1.00 88.88 94 LEU A N 1
ATOM 635 C CA . LEU A 1 94 ? -8.871 0.351 6.250 1.00 88.88 94 LEU A CA 1
ATOM 636 C C . LEU A 1 94 ? -8.859 1.790 6.781 1.00 88.88 94 LEU A C 1
ATOM 638 O O . LEU A 1 94 ? -9.487 2.659 6.177 1.00 88.88 94 LEU A O 1
ATOM 642 N N . GLN A 1 95 ? -8.101 2.066 7.846 1.00 88.44 95 GLN A N 1
ATOM 643 C CA . GLN A 1 95 ? -7.900 3.429 8.342 1.00 88.44 95 GLN A CA 1
ATOM 644 C C . GLN A 1 95 ? -7.145 4.297 7.327 1.00 88.44 95 GLN A C 1
ATOM 646 O O . GLN A 1 95 ? -7.534 5.439 7.084 1.00 88.44 95 GLN A O 1
ATOM 651 N N . ALA A 1 96 ? -6.104 3.765 6.679 1.00 83.94 96 ALA A N 1
ATOM 652 C CA . ALA A 1 96 ? -5.366 4.474 5.635 1.00 83.94 96 ALA A CA 1
ATOM 653 C C . ALA A 1 96 ? -6.262 4.815 4.433 1.00 83.94 96 ALA A C 1
ATOM 655 O O . ALA A 1 96 ? -6.171 5.918 3.900 1.00 83.94 96 ALA A O 1
ATOM 656 N N . MET A 1 97 ? -7.172 3.917 4.032 1.00 79.50 97 MET A N 1
ATOM 657 C CA . MET A 1 97 ? -8.123 4.150 2.934 1.00 79.50 97 MET A CA 1
ATOM 658 C C . MET A 1 97 ? -9.029 5.360 3.162 1.00 79.50 97 MET A C 1
ATOM 660 O O . MET A 1 97 ? -9.341 6.068 2.201 1.00 79.50 97 MET A O 1
ATOM 664 N N . ILE A 1 98 ? -9.437 5.594 4.410 1.00 83.38 98 ILE A N 1
ATOM 665 C CA . ILE A 1 98 ? -10.382 6.657 4.781 1.00 83.38 98 ILE A CA 1
ATOM 666 C C . ILE A 1 98 ? -9.684 7.923 5.289 1.00 83.38 98 ILE A C 1
ATOM 668 O O . ILE A 1 98 ? -10.340 8.947 5.515 1.00 83.38 98 ILE A O 1
ATOM 672 N N . LYS A 1 99 ? -8.358 7.856 5.456 1.00 77.69 99 LYS A N 1
ATOM 673 C CA . LYS A 1 99 ? -7.502 9.000 5.737 1.00 77.69 99 LYS A CA 1
ATOM 674 C C . LYS A 1 99 ? -7.390 9.857 4.474 1.00 77.69 99 LYS A C 1
ATOM 676 O O . LYS A 1 99 ? -6.828 9.426 3.472 1.00 77.69 99 LYS A O 1
ATOM 681 N N . ASP A 1 100 ? -7.944 11.063 4.548 1.00 64.62 100 ASP A N 1
ATOM 682 C CA . ASP A 1 100 ? -7.985 12.091 3.500 1.00 64.62 100 ASP A CA 1
ATOM 683 C C . ASP A 1 100 ? -8.736 11.688 2.207 1.00 64.62 100 ASP A C 1
ATOM 685 O O . ASP A 1 100 ? -8.470 10.671 1.560 1.00 64.62 100 ASP A O 1
ATOM 689 N N . LYS A 1 101 ? -9.734 12.507 1.837 1.00 52.69 101 LYS A N 1
ATOM 690 C CA . LYS A 1 101 ? -10.752 12.211 0.804 1.00 52.69 101 LYS A CA 1
ATOM 691 C C . LYS A 1 101 ? -10.265 12.326 -0.646 1.00 52.69 101 LYS A C 1
ATOM 693 O O . LYS A 1 101 ? -10.969 11.888 -1.549 1.00 52.69 101 LYS A O 1
ATOM 698 N N . GLU A 1 102 ? -9.113 12.940 -0.889 1.00 49.44 102 GLU A N 1
ATOM 699 C CA . GLU A 1 102 ? -8.783 13.472 -2.223 1.00 49.44 102 GLU A CA 1
ATOM 700 C C . GLU A 1 102 ? -7.761 12.638 -2.999 1.00 49.44 102 GLU A C 1
ATOM 702 O O . GLU A 1 102 ? -7.455 12.929 -4.153 1.00 49.44 102 GLU A O 1
ATOM 707 N N . LYS A 1 103 ? -7.237 11.571 -2.399 1.00 54.25 103 LYS A N 1
ATOM 708 C CA . LYS A 1 103 ? -6.014 10.939 -2.886 1.00 54.25 103 LYS A CA 1
ATOM 709 C C . LYS A 1 103 ? -6.274 9.587 -3.525 1.00 54.25 103 LYS A C 1
ATOM 711 O O . LYS A 1 103 ? -5.854 8.542 -3.034 1.00 54.25 103 LYS A O 1
ATOM 716 N N . THR A 1 104 ? -7.010 9.622 -4.630 1.00 52.25 104 THR A N 1
ATOM 717 C CA . THR A 1 104 ? -7.249 8.427 -5.438 1.00 52.25 104 THR A CA 1
ATOM 718 C C . THR A 1 104 ? -6.098 8.272 -6.424 1.00 52.25 104 THR A C 1
ATOM 720 O O . THR A 1 104 ? -5.888 9.124 -7.279 1.00 52.25 104 THR A O 1
ATOM 723 N N . LEU A 1 105 ? -5.338 7.189 -6.289 1.00 57.38 105 LEU A N 1
ATOM 724 C CA . LEU A 1 105 ? -4.170 6.887 -7.131 1.00 57.38 105 LEU A CA 1
ATOM 725 C C . LEU A 1 105 ? -4.534 6.312 -8.495 1.00 57.38 105 LEU A C 1
ATOM 727 O O . LEU A 1 105 ? -3.695 6.204 -9.388 1.00 57.38 105 LEU A O 1
ATOM 731 N N . ALA A 1 106 ? -5.818 6.008 -8.637 1.00 49.34 106 ALA A N 1
ATOM 732 C CA . ALA A 1 106 ? -6.495 5.655 -9.853 1.00 49.34 106 ALA A CA 1
ATOM 733 C C . ALA A 1 106 ? -6.171 6.637 -10.988 1.00 49.34 106 ALA A C 1
ATOM 735 O O . ALA A 1 106 ? -6.760 7.713 -11.056 1.00 49.34 106 ALA A O 1
ATOM 736 N N . ASN A 1 107 ? -5.275 6.245 -11.897 1.00 49.56 107 ASN A N 1
ATOM 737 C CA . ASN A 1 107 ? -4.886 7.027 -13.074 1.00 49.56 107 ASN A CA 1
ATOM 738 C C . ASN A 1 107 ? -4.141 8.336 -12.748 1.00 49.56 107 ASN A C 1
ATOM 740 O O . ASN A 1 107 ? -4.509 9.418 -13.207 1.00 49.56 107 ASN A O 1
ATOM 744 N N . THR A 1 108 ? -3.077 8.241 -11.950 1.00 51.69 108 THR A N 1
ATOM 745 C CA . THR A 1 108 ? -2.244 9.400 -11.627 1.00 51.69 108 THR A CA 1
ATOM 746 C C . THR A 1 108 ? -0.928 9.427 -12.405 1.00 51.69 108 THR A C 1
ATOM 748 O O . THR A 1 108 ? -0.319 8.401 -12.715 1.00 51.69 108 THR A O 1
ATOM 751 N N . SER A 1 109 ? -0.473 10.637 -12.744 1.00 52.22 109 SER A N 1
ATOM 752 C CA . SER A 1 109 ? 0.905 10.845 -13.207 1.00 52.22 109 SER A CA 1
ATOM 753 C C . SER A 1 109 ? 1.893 10.439 -12.105 1.00 52.22 109 SER A C 1
ATOM 755 O O . SER A 1 109 ? 1.544 10.456 -10.923 1.00 52.22 109 SER A O 1
ATOM 757 N N . ALA A 1 110 ? 3.143 10.119 -12.458 1.00 49.78 110 ALA A N 1
ATOM 758 C CA . ALA A 1 110 ? 4.142 9.668 -11.481 1.00 49.78 110 ALA A CA 1
ATOM 759 C C . ALA A 1 110 ? 4.314 10.620 -10.280 1.00 49.78 110 ALA A C 1
ATOM 761 O O . ALA A 1 110 ? 4.550 10.170 -9.160 1.00 49.78 110 ALA A O 1
ATOM 762 N N . ALA A 1 111 ? 4.056 11.916 -10.475 1.00 48.62 111 ALA A N 1
ATOM 763 C CA . ALA A 1 111 ? 4.074 12.927 -9.425 1.00 48.62 111 ALA A CA 1
ATOM 764 C C . ALA A 1 111 ? 3.053 12.700 -8.289 1.00 48.62 111 ALA A C 1
ATOM 766 O O . ALA A 1 111 ? 3.287 13.185 -7.185 1.00 48.62 111 ALA A O 1
ATOM 767 N N . GLN A 1 112 ? 1.948 11.979 -8.515 1.00 52.28 112 GLN A N 1
ATOM 768 C CA . GLN A 1 112 ? 0.851 11.856 -7.539 1.00 52.28 112 GLN A CA 1
ATOM 769 C C . GLN A 1 112 ? 0.730 10.445 -6.934 1.00 52.28 112 GLN A C 1
ATOM 771 O O . GLN A 1 112 ? -0.060 10.257 -6.011 1.00 52.28 112 GLN A O 1
ATOM 776 N N . ALA A 1 113 ? 1.556 9.490 -7.390 1.00 51.44 113 ALA A N 1
ATOM 777 C CA . ALA A 1 113 ? 1.472 8.070 -7.034 1.00 51.44 113 ALA A CA 1
ATOM 778 C C . ALA A 1 113 ? 1.721 7.763 -5.536 1.00 51.44 113 ALA A C 1
ATOM 780 O O . ALA A 1 113 ? 1.324 6.719 -5.025 1.00 51.44 113 ALA A O 1
ATOM 781 N N . VAL A 1 114 ? 2.390 8.675 -4.821 1.00 53.09 114 VAL A N 1
ATOM 782 C CA . VAL A 1 114 ? 2.722 8.555 -3.392 1.00 53.09 114 VAL A CA 1
ATOM 783 C C . VAL A 1 114 ? 2.910 9.961 -2.805 1.00 53.09 114 VAL A C 1
ATOM 785 O O . VAL A 1 114 ? 4.030 10.348 -2.486 1.00 53.09 114 VAL A O 1
ATOM 788 N N . GLN A 1 115 ? 1.856 10.785 -2.729 1.00 52.03 115 GLN A N 1
ATOM 789 C CA . GLN A 1 115 ? 1.984 12.021 -1.929 1.00 52.03 115 GLN A CA 1
ATOM 790 C C . GLN A 1 115 ? 1.861 11.738 -0.419 1.00 52.03 115 GLN A C 1
ATOM 792 O O . GLN A 1 115 ? 1.255 10.756 0.001 1.00 52.03 115 GLN A O 1
ATOM 797 N N . ASP A 1 116 ? 2.478 12.572 0.396 1.00 52.59 116 ASP A N 1
ATOM 798 C CA . ASP A 1 116 ? 2.279 12.688 1.845 1.00 52.59 116 ASP A CA 1
ATOM 799 C C . ASP A 1 116 ? 2.914 11.626 2.763 1.00 52.59 116 ASP A C 1
ATOM 801 O O . ASP A 1 116 ? 3.426 12.022 3.807 1.00 52.59 116 ASP A O 1
ATOM 805 N N . ASP A 1 117 ? 2.999 10.336 2.400 1.00 61.00 117 ASP A N 1
ATOM 806 C CA . ASP A 1 117 ? 3.834 9.378 3.152 1.00 61.00 117 ASP A CA 1
ATOM 807 C C . ASP A 1 117 ? 4.196 8.117 2.347 1.00 61.00 117 ASP A C 1
ATOM 809 O O . ASP A 1 117 ? 3.325 7.448 1.792 1.00 61.00 117 ASP A O 1
ATOM 813 N N . ALA A 1 118 ? 5.483 7.764 2.302 1.00 72.94 118 ALA A N 1
ATOM 814 C CA . ALA A 1 118 ? 5.983 6.577 1.608 1.00 72.94 118 ALA A CA 1
ATOM 815 C C . ALA A 1 118 ? 5.981 5.309 2.494 1.00 72.94 118 ALA A C 1
ATOM 817 O O . ALA A 1 118 ? 6.609 4.293 2.170 1.00 72.94 118 ALA A O 1
ATOM 818 N N . LYS A 1 119 ? 5.271 5.356 3.626 1.00 83.06 119 LYS A N 1
ATOM 819 C CA . LYS A 1 119 ? 5.080 4.214 4.522 1.00 83.06 119 LYS A CA 1
ATOM 820 C C . LYS A 1 119 ? 4.281 3.070 3.908 1.00 83.06 119 LYS A C 1
ATOM 822 O O . LYS A 1 119 ? 3.464 3.238 3.002 1.00 83.06 119 LYS A O 1
ATOM 827 N N . ASP A 1 120 ? 4.499 1.887 4.476 1.00 79.44 120 ASP A N 1
ATOM 828 C CA . ASP A 1 120 ? 3.823 0.651 4.091 1.00 79.44 120 ASP A CA 1
ATOM 829 C C . ASP A 1 120 ? 2.282 0.776 4.174 1.00 79.44 120 ASP A C 1
ATOM 831 O O . ASP A 1 120 ? 1.604 0.289 3.275 1.00 79.44 120 ASP A O 1
ATOM 835 N N . GLY A 1 121 ? 1.717 1.495 5.158 1.00 72.81 121 GLY A N 1
ATOM 836 C CA . GLY A 1 121 ? 0.269 1.756 5.262 1.00 72.81 121 GLY A CA 1
ATOM 837 C C . GLY A 1 121 ? -0.314 2.520 4.069 1.00 72.81 121 GLY A C 1
ATOM 838 O O . GLY A 1 121 ? -1.289 2.073 3.458 1.00 72.81 121 GLY A O 1
ATOM 839 N N . THR A 1 122 ? 0.325 3.622 3.670 1.00 74.94 122 THR A N 1
ATOM 840 C CA . THR A 1 122 ? -0.081 4.411 2.496 1.00 74.94 122 THR A CA 1
ATOM 841 C C . THR A 1 122 ? 0.069 3.613 1.207 1.00 74.94 122 THR A C 1
ATOM 843 O O . THR A 1 122 ? -0.819 3.629 0.362 1.00 74.94 122 THR A O 1
ATOM 846 N N . ASN A 1 123 ? 1.162 2.868 1.068 1.00 71.44 123 ASN A N 1
ATOM 847 C CA . ASN A 1 123 ? 1.439 2.066 -0.118 1.00 71.44 123 ASN A CA 1
ATOM 848 C C . ASN A 1 123 ? 0.509 0.838 -0.233 1.00 71.44 123 ASN A C 1
ATOM 850 O O . ASN A 1 123 ? 0.063 0.471 -1.315 1.00 71.44 123 ASN A O 1
ATOM 854 N N . SER A 1 124 ? 0.134 0.236 0.897 1.00 63.81 124 SER A N 1
ATOM 855 C CA . SER A 1 124 ? -0.862 -0.839 0.951 1.00 63.81 124 SER A CA 1
ATOM 856 C C . SER A 1 124 ? -2.265 -0.343 0.574 1.00 63.81 124 SER A C 1
ATOM 858 O O . SER A 1 124 ? -2.978 -1.026 -0.161 1.00 63.81 124 SER A O 1
ATOM 860 N N . ARG A 1 125 ? -2.645 0.879 0.983 1.00 70.50 125 ARG A N 1
ATOM 861 C CA . ARG A 1 125 ? -3.857 1.552 0.479 1.00 70.50 125 ARG A CA 1
ATOM 862 C C . ARG A 1 125 ? -3.813 1.725 -1.039 1.00 70.50 125 ARG A C 1
ATOM 864 O O . ARG A 1 125 ? -4.812 1.460 -1.701 1.00 70.50 125 ARG A O 1
ATOM 871 N N . SER A 1 126 ? -2.686 2.177 -1.590 1.00 66.56 126 SER A N 1
ATOM 872 C CA . SER A 1 126 ? -2.507 2.292 -3.043 1.00 66.56 126 SER A CA 1
ATOM 873 C C . SER A 1 126 ? -2.788 0.966 -3.739 1.00 66.56 126 SER A C 1
ATOM 875 O O . SER A 1 126 ? -3.553 0.919 -4.695 1.00 66.56 126 SER A O 1
ATOM 877 N N . ASN A 1 127 ? -2.252 -0.123 -3.185 1.00 63.12 127 ASN A N 1
ATOM 878 C CA . ASN A 1 127 ? -2.472 -1.471 -3.697 1.00 63.12 127 ASN A CA 1
ATOM 879 C C . ASN A 1 127 ? -3.923 -1.954 -3.565 1.00 63.12 127 ASN A C 1
ATOM 881 O O . ASN A 1 127 ? -4.351 -2.791 -4.361 1.00 63.12 127 ASN A O 1
ATOM 885 N N . SER A 1 128 ? -4.677 -1.468 -2.575 1.00 59.62 128 SER A N 1
ATOM 886 C CA . SER A 1 128 ? -6.062 -1.892 -2.345 1.00 59.62 128 SER A CA 1
ATOM 887 C C . SER A 1 128 ? -7.088 -1.143 -3.204 1.00 59.62 128 SER A C 1
ATOM 889 O O . SER A 1 128 ? -8.180 -1.669 -3.432 1.00 59.62 128 SER A O 1
ATOM 891 N N . ILE A 1 129 ? -6.750 0.049 -3.710 1.00 58.12 129 ILE A N 1
ATOM 892 C CA . ILE A 1 129 ? -7.638 0.910 -4.500 1.00 58.12 129 ILE A CA 1
ATOM 893 C C . ILE A 1 129 ? -7.152 0.980 -5.957 1.00 58.12 129 ILE A C 1
ATOM 895 O O . ILE A 1 129 ? -6.267 1.767 -6.283 1.00 58.12 129 ILE A O 1
ATOM 899 N N . ASN A 1 130 ? -7.783 0.212 -6.854 1.00 54.66 130 ASN A N 1
ATOM 900 C CA . ASN A 1 130 ? -7.608 0.376 -8.303 1.00 54.66 130 ASN A CA 1
ATOM 901 C C . ASN A 1 130 ? -8.658 1.333 -8.897 1.00 54.66 130 ASN A C 1
ATOM 903 O O . ASN A 1 130 ? -9.743 1.517 -8.339 1.00 54.66 130 ASN A O 1
ATOM 907 N N . SER A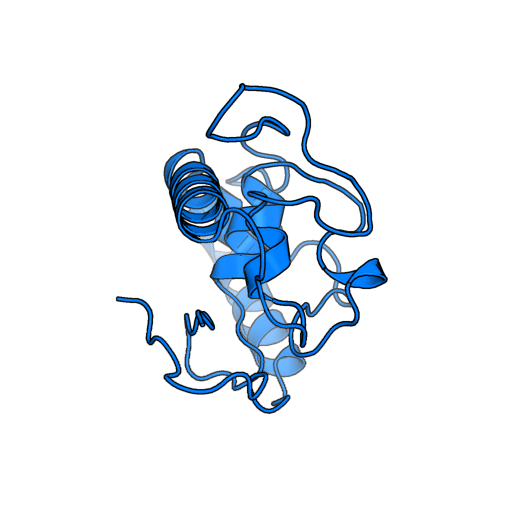 1 131 ? -8.330 1.934 -10.041 1.00 47.50 131 SER A N 1
ATOM 908 C CA . SER A 1 131 ? -9.143 2.932 -10.726 1.00 47.50 131 SER A CA 1
ATOM 909 C C . SER A 1 131 ? -10.506 2.436 -11.164 1.00 47.50 131 SER A C 1
ATOM 911 O O . SER A 1 131 ? -11.459 3.199 -11.101 1.00 47.50 131 SER A O 1
ATOM 913 N N . ASP A 1 132 ? -10.647 1.169 -11.512 1.00 46.53 132 ASP A N 1
ATOM 914 C CA . ASP A 1 132 ? -11.860 0.611 -12.103 1.00 46.53 132 ASP A CA 1
ATOM 915 C C . ASP A 1 132 ? -12.951 0.213 -11.090 1.00 46.53 132 ASP A C 1
ATOM 917 O O . ASP A 1 132 ? -14.037 -0.224 -11.482 1.00 46.53 132 ASP A O 1
ATOM 921 N N . GLY A 1 133 ? -12.682 0.342 -9.787 1.00 47.28 133 GLY A N 1
ATOM 922 C CA . GLY A 1 133 ? -13.595 -0.088 -8.728 1.00 47.28 133 GLY A CA 1
ATOM 923 C C . GLY A 1 133 ? -13.841 -1.604 -8.685 1.00 47.28 133 GLY A C 1
ATOM 924 O O . GLY A 1 133 ? -14.740 -2.037 -7.963 1.00 47.28 133 GLY A O 1
ATOM 925 N N . LYS A 1 134 ? -13.073 -2.420 -9.430 1.00 43.75 134 LYS A N 1
ATOM 926 C CA . LYS A 1 134 ? -13.234 -3.888 -9.484 1.00 43.75 134 LYS A CA 1
ATOM 927 C C . LYS A 1 134 ? -12.258 -4.659 -8.595 1.00 43.75 134 LYS A C 1
ATOM 929 O O . LYS A 1 134 ? -12.353 -5.882 -8.499 1.00 43.75 134 LYS A O 1
ATOM 934 N N . GLY A 1 135 ? -11.412 -3.944 -7.858 1.00 48.31 135 GLY A N 1
ATOM 935 C CA . GLY A 1 135 ? -10.431 -4.508 -6.932 1.00 48.31 135 GLY A CA 1
ATOM 936 C C . GLY A 1 135 ? -9.062 -4.730 -7.580 1.00 48.31 135 GLY A C 1
ATOM 937 O O . GLY A 1 135 ? -8.953 -4.784 -8.792 1.00 48.31 135 GLY A O 1
ATOM 938 N N . TRP A 1 136 ? -8.029 -4.813 -6.732 1.00 43.84 136 TRP A N 1
ATOM 939 C CA . TRP A 1 136 ? -6.616 -5.160 -6.967 1.00 43.84 136 TRP A CA 1
ATOM 940 C C . TRP A 1 136 ? -6.250 -5.570 -8.418 1.00 43.84 136 TRP A C 1
ATOM 942 O O . TRP A 1 136 ? -6.112 -6.764 -8.692 1.00 43.84 136 TRP A O 1
ATOM 952 N N . GLU A 1 137 ? -6.031 -4.615 -9.333 1.00 42.31 137 GLU A N 1
ATOM 953 C CA . GLU A 1 137 ? -5.341 -4.876 -10.609 1.00 42.31 137 GLU A CA 1
ATOM 954 C C . GLU A 1 137 ? -3.987 -4.149 -10.658 1.00 42.31 137 GLU A C 1
ATOM 956 O O . GLU A 1 137 ? -3.870 -3.022 -10.180 1.00 42.31 137 GLU A O 1
ATOM 961 N N . VAL A 1 138 ? -2.951 -4.798 -11.202 1.00 47.72 138 VAL A N 1
ATOM 962 C CA . VAL A 1 138 ? -1.562 -4.302 -11.248 1.00 47.72 138 VAL A CA 1
ATOM 963 C C . VAL A 1 138 ? -0.980 -4.517 -12.650 1.00 47.72 138 VAL A C 1
ATOM 965 O O . VAL A 1 138 ? -1.044 -5.628 -13.167 1.00 47.72 138 VAL A O 1
ATOM 968 N N . CYS A 1 139 ? -0.400 -3.486 -13.270 1.00 35.91 139 CYS A N 1
ATOM 969 C CA . CYS A 1 139 ? 0.129 -3.534 -14.641 1.00 35.91 139 CYS A CA 1
ATOM 970 C C . CYS A 1 139 ? 1.627 -3.912 -14.662 1.00 35.91 139 CYS A C 1
ATOM 972 O O . CYS A 1 139 ? 2.422 -3.297 -13.950 1.00 35.91 139 CYS A O 1
ATOM 974 N N . TRP A 1 140 ? 2.022 -4.909 -15.465 1.00 30.53 140 TRP A N 1
ATOM 975 C CA . TRP A 1 140 ? 3.424 -5.302 -15.685 1.00 30.53 140 TRP A CA 1
ATOM 976 C C . TRP A 1 140 ? 3.686 -5.537 -17.182 1.00 30.53 140 TRP A C 1
ATOM 978 O O . TRP A 1 140 ? 3.016 -6.378 -17.776 1.00 30.53 140 TRP A O 1
ATOM 988 N N . SER A 1 141 ? 4.674 -4.831 -17.758 1.00 32.12 141 SER A N 1
ATOM 989 C CA . SER A 1 141 ? 5.366 -5.227 -19.006 1.00 32.12 141 SER A CA 1
ATOM 990 C C . SER A 1 141 ? 6.460 -6.250 -18.711 1.00 32.12 141 SER A C 1
ATOM 992 O O . SER A 1 141 ? 7.131 -6.094 -17.663 1.00 32.12 141 SER A O 1
#

Organism: NCBI:txid1432657

Radius of gyration: 14.07 Å; chains: 1; bounding box: 37×26×38 Å

Foldseek 3Di:
DAAEDPDLDADAADDCLVVLVVLVVVLCVPVNPNAALQFADQAFPPPRDGADAFQGDQLDLLVFLASDANPHNPVSNVRRLVCLLVRGDPSNLSVNSNPDRPQQSAHDHSRRSHHDGSGSSNSPNSQFHYRNPPGGYTYHD

Sequence (141 aa):
MGNVAADNAGGTAGDVTKLVEGIKNIVEVVLGKEGNPEAGTDKKADDLGARTANNAGDGEAGKLFVNAAIVNDPKKSAADASKAVGAVTGADILQAMIKDKEKTLANTSAAQAVQDDAKDGTNSRSNSINSDGKGWEVCWS